Protein AF-A0A970D1V3-F1 (afdb_monomer)

Solvent-accessible surface area (backbone atoms only — not comparable to full-atom values): 3911 Å² total; per-residue (Å²): 107,72,65,60,30,73,75,62,78,44,87,69,60,65,68,58,56,53,50,50,28,60,77,69,72,56,77,76,84,84,64,77,72,76,67,91,76,77,72,84,73,79,68,91,70,70,76,72,79,77,80,67,74,90,126

Structure (mmCIF, N/CA/C/O backbone):
data_AF-A0A970D1V3-F1
#
_entry.id   AF-A0A970D1V3-F1
#
loop_
_atom_site.group_PDB
_atom_site.id
_atom_site.type_symbol
_atom_site.label_atom_id
_atom_site.label_alt_id
_atom_site.label_comp_id
_atom_site.label_asym_id
_atom_site.label_entity_id
_atom_site.label_seq_id
_atom_site.pdbx_PDB_ins_code
_atom_site.Cartn_x
_atom_site.Cartn_y
_atom_site.Cartn_z
_atom_site.occupancy
_atom_site.B_iso_or_equiv
_atom_site.auth_seq_id
_atom_site.auth_comp_id
_atom_site.auth_asym_id
_atom_site.auth_atom_id
_atom_site.pdbx_PDB_model_num
ATOM 1 N N . THR A 1 1 ? -0.847 -6.270 -3.529 1.00 57.00 1 THR A N 1
ATOM 2 C CA . THR A 1 1 ? 0.571 -6.431 -3.908 1.00 57.00 1 THR A CA 1
ATOM 3 C C . THR A 1 1 ? 1.085 -7.833 -3.620 1.00 57.00 1 THR A C 1
ATOM 5 O O . THR A 1 1 ? 1.518 -8.470 -4.560 1.00 57.00 1 THR A O 1
ATOM 8 N N . MET A 1 2 ? 0.927 -8.389 -2.405 1.00 59.16 2 MET A N 1
ATOM 9 C CA . MET A 1 2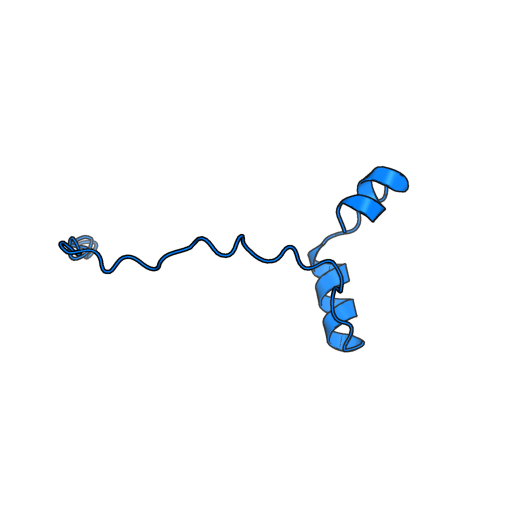 ? 1.369 -9.773 -2.107 1.00 59.16 2 MET A CA 1
ATOM 10 C C . MET A 1 2 ? 0.777 -10.859 -3.024 1.00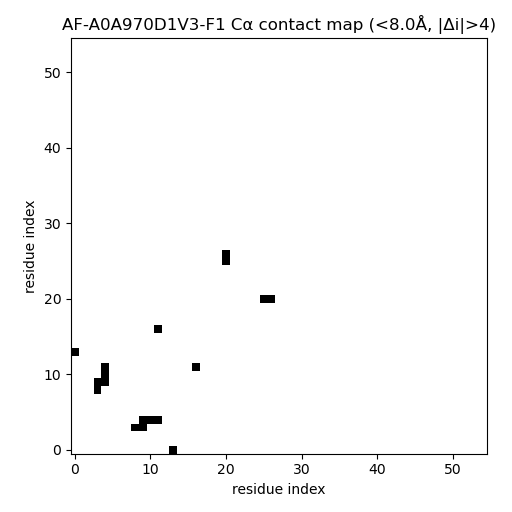 59.16 2 MET A C 1
ATOM 12 O O . MET A 1 2 ? 1.481 -11.798 -3.358 1.00 59.16 2 MET A O 1
ATOM 16 N N . LYS A 1 3 ? -0.494 -10.735 -3.442 1.00 64.44 3 LYS A N 1
ATOM 17 C CA . LYS A 1 3 ? -1.131 -11.680 -4.379 1.00 64.44 3 LYS A CA 1
ATOM 18 C C . LYS A 1 3 ? -0.448 -11.665 -5.756 1.00 64.44 3 LYS A C 1
ATOM 20 O O . LYS A 1 3 ? -0.036 -12.705 -6.235 1.00 64.44 3 LYS A O 1
ATOM 25 N N . LEU A 1 4 ? -0.230 -10.467 -6.307 1.00 66.50 4 LEU A N 1
ATOM 26 C CA . LEU A 1 4 ? 0.449 -10.266 -7.590 1.00 66.50 4 LEU A CA 1
ATOM 27 C C . LEU A 1 4 ? 1.871 -10.853 -7.578 1.00 66.50 4 LEU A C 1
ATOM 29 O O . LEU A 1 4 ? 2.237 -11.560 -8.506 1.00 66.50 4 LEU A O 1
ATOM 33 N N . ASN A 1 5 ? 2.635 -10.609 -6.505 1.00 64.75 5 ASN A N 1
ATOM 34 C CA . ASN A 1 5 ? 4.006 -11.109 -6.376 1.00 64.75 5 ASN A CA 1
ATOM 35 C C . ASN A 1 5 ? 4.051 -12.636 -6.175 1.00 64.75 5 ASN A C 1
ATOM 37 O O . ASN A 1 5 ? 4.943 -13.275 -6.713 1.00 64.75 5 ASN A O 1
ATOM 41 N N . ARG A 1 6 ? 3.091 -13.227 -5.441 1.00 66.12 6 ARG A N 1
ATOM 42 C CA . ARG A 1 6 ? 2.987 -14.691 -5.257 1.00 66.12 6 ARG A CA 1
ATOM 43 C C . ARG A 1 6 ? 2.590 -15.432 -6.532 1.00 66.12 6 ARG A C 1
ATOM 45 O O . ARG A 1 6 ? 3.005 -16.565 -6.710 1.00 66.12 6 ARG A O 1
ATOM 52 N N . GLU A 1 7 ? 1.758 -14.817 -7.369 1.00 72.50 7 GLU A N 1
ATOM 53 C CA . GLU A 1 7 ? 1.225 -15.445 -8.585 1.00 72.50 7 GLU A CA 1
ATOM 54 C C . GLU A 1 7 ? 2.127 -15.251 -9.810 1.00 72.50 7 GLU A C 1
ATOM 56 O O . GLU A 1 7 ? 2.058 -16.052 -10.732 1.00 72.50 7 GLU A O 1
ATOM 61 N N . ASN A 1 8 ? 2.960 -14.203 -9.835 1.00 68.69 8 ASN A N 1
ATOM 62 C CA . ASN A 1 8 ? 3.714 -13.807 -11.034 1.00 68.69 8 ASN A CA 1
ATOM 63 C C . ASN A 1 8 ? 5.237 -13.741 -10.821 1.00 68.69 8 ASN A C 1
ATOM 65 O O . ASN A 1 8 ? 5.926 -13.155 -11.65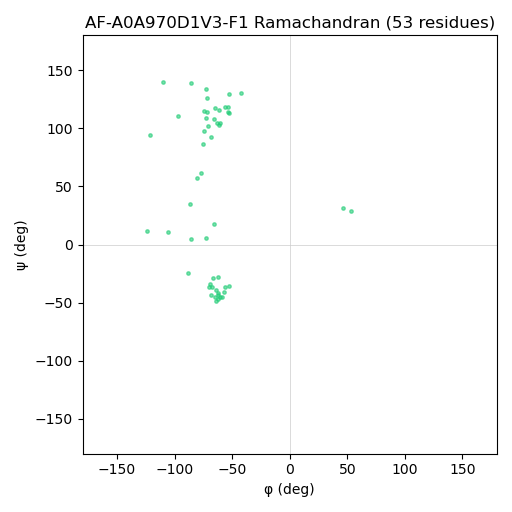0 1.00 68.69 8 ASN A O 1
ATOM 69 N N . ASP A 1 9 ? 5.747 -14.253 -9.693 1.00 65.69 9 ASP A N 1
ATOM 70 C CA . ASP A 1 9 ? 7.169 -14.219 -9.287 1.00 65.69 9 ASP A CA 1
ATOM 71 C C . ASP A 1 9 ? 7.844 -12.839 -9.455 1.00 65.69 9 ASP A C 1
ATOM 73 O O . ASP A 1 9 ? 9.028 -12.670 -9.755 1.00 65.69 9 ASP A O 1
ATOM 77 N N . PHE A 1 10 ? 7.038 -11.790 -9.297 1.00 68.25 10 PHE A N 1
ATOM 78 C CA . PHE A 1 10 ? 7.434 -10.431 -9.615 1.00 68.25 10 PHE A CA 1
ATOM 79 C C . PHE A 1 10 ? 7.898 -9.738 -8.336 1.00 68.25 10 PHE A C 1
ATOM 81 O O . PHE A 1 10 ? 7.103 -9.414 -7.451 1.00 68.25 10 PHE A O 1
ATOM 88 N N . HIS A 1 11 ? 9.194 -9.457 -8.240 1.00 70.88 11 HIS A N 1
ATOM 89 C CA . HIS A 1 11 ? 9.789 -8.740 -7.111 1.00 70.88 11 HIS A CA 1
ATOM 90 C C . HIS A 1 11 ? 9.589 -7.223 -7.258 1.00 70.88 11 HIS A C 1
ATOM 92 O O . HIS A 1 11 ? 10.536 -6.435 -7.314 1.00 70.88 11 HIS A O 1
ATOM 98 N N . VAL A 1 12 ? 8.331 -6.781 -7.366 1.00 75.19 12 VAL A N 1
ATOM 99 C CA . VAL A 1 12 ? 8.034 -5.350 -7.504 1.00 75.19 12 VAL A CA 1
ATOM 100 C C . VAL A 1 12 ? 8.282 -4.646 -6.174 1.00 75.19 12 VAL A C 1
ATOM 102 O O . VAL A 1 12 ? 7.683 -4.986 -5.153 1.00 75.19 12 VAL A O 1
ATOM 105 N N . ASN A 1 13 ? 9.109 -3.600 -6.202 1.00 83.75 13 ASN A N 1
ATOM 106 C CA . ASN A 1 13 ? 9.314 -2.727 -5.053 1.00 83.75 13 ASN A CA 1
ATOM 107 C C . ASN A 1 13 ? 7.994 -2.047 -4.656 1.00 83.75 13 ASN A C 1
ATOM 109 O O . ASN A 1 13 ? 7.445 -1.220 -5.394 1.00 83.75 13 ASN A O 1
ATOM 113 N N . GLU A 1 14 ? 7.521 -2.357 -3.453 1.00 79.88 14 GLU A N 1
ATOM 114 C CA . GLU A 1 14 ? 6.281 -1.830 -2.886 1.00 79.88 14 GLU A CA 1
ATOM 115 C C . GLU A 1 14 ? 6.196 -0.294 -2.914 1.00 79.88 14 GLU A C 1
ATOM 117 O O . GLU A 1 14 ? 5.131 0.265 -3.192 1.00 79.88 14 GLU A O 1
ATOM 122 N N . LYS A 1 15 ? 7.324 0.405 -2.725 1.00 85.69 15 LYS A N 1
ATOM 123 C CA . LYS A 1 15 ? 7.381 1.873 -2.712 1.00 85.69 15 LYS A CA 1
ATOM 124 C C . LYS A 1 15 ? 7.077 2.448 -4.093 1.00 85.69 15 LYS A C 1
ATOM 126 O O . LYS A 1 15 ? 6.420 3.484 -4.191 1.00 85.69 15 LYS A O 1
ATOM 131 N N . ARG A 1 16 ? 7.517 1.784 -5.170 1.00 88.19 16 ARG A N 1
ATOM 132 C CA . ARG A 1 16 ? 7.249 2.228 -6.551 1.00 88.19 16 ARG A CA 1
ATOM 133 C C . ARG A 1 16 ? 5.772 2.091 -6.897 1.00 88.19 16 ARG A C 1
ATOM 135 O O . ARG A 1 16 ? 5.198 3.031 -7.437 1.00 88.19 16 ARG A O 1
ATOM 142 N N . VAL A 1 17 ? 5.152 0.974 -6.519 1.00 85.12 17 VAL A N 1
ATOM 143 C CA . VAL A 1 17 ? 3.711 0.749 -6.721 1.00 85.12 17 VAL A CA 1
ATOM 144 C C . VAL A 1 17 ? 2.898 1.809 -5.986 1.00 85.12 17 VAL A C 1
ATOM 146 O O . VAL A 1 17 ? 2.005 2.416 -6.572 1.00 85.12 17 VAL A O 1
ATOM 149 N N . LEU A 1 18 ? 3.249 2.099 -4.730 1.00 85.12 18 LEU A N 1
ATOM 150 C CA . LEU A 1 18 ? 2.549 3.113 -3.945 1.00 85.12 18 LEU A CA 1
ATOM 151 C C . LEU A 1 18 ? 2.695 4.522 -4.543 1.00 85.12 18 LEU A C 1
ATOM 153 O O . LEU A 1 18 ? 1.731 5.285 -4.550 1.00 85.12 18 LEU A O 1
ATOM 157 N N . ARG A 1 19 ? 3.877 4.871 -5.070 1.00 91.00 19 ARG A N 1
ATOM 158 C CA . ARG A 1 19 ? 4.093 6.146 -5.776 1.00 91.00 19 ARG A CA 1
ATOM 159 C C . ARG A 1 19 ? 3.223 6.256 -7.027 1.00 91.00 19 ARG A C 1
ATOM 161 O O . ARG A 1 19 ? 2.563 7.274 -7.200 1.00 91.00 19 ARG A O 1
ATOM 168 N N . LEU A 1 20 ? 3.189 5.212 -7.854 1.00 91.38 20 LEU A N 1
ATOM 169 C CA . LEU A 1 20 ? 2.363 5.180 -9.064 1.00 91.38 20 LEU A CA 1
ATOM 170 C C . LEU A 1 20 ? 0.870 5.276 -8.735 1.00 91.38 20 LEU A C 1
ATOM 172 O O . LEU A 1 20 ? 0.165 6.068 -9.348 1.00 91.38 20 LEU A O 1
ATOM 176 N N . MET A 1 21 ? 0.401 4.553 -7.714 1.00 91.12 21 MET A N 1
ATOM 177 C CA . MET A 1 21 ? -0.984 4.654 -7.239 1.00 91.12 21 MET A CA 1
ATOM 178 C C . MET A 1 21 ? -1.359 6.084 -6.836 1.00 91.12 21 MET A C 1
ATOM 180 O O . MET A 1 21 ? -2.451 6.534 -7.164 1.00 91.12 21 MET A O 1
ATOM 184 N N . ARG A 1 22 ? -0.457 6.809 -6.158 1.00 92.12 22 ARG A N 1
ATOM 185 C CA . ARG A 1 22 ? -0.688 8.211 -5.773 1.00 92.12 22 ARG A CA 1
ATOM 186 C C . ARG A 1 22 ? -0.793 9.135 -6.985 1.00 92.12 22 ARG A C 1
ATOM 188 O O . ARG A 1 22 ? -1.709 9.944 -7.016 1.00 92.12 22 ARG A O 1
ATOM 195 N N . ILE A 1 23 ? 0.112 8.994 -7.958 1.00 96.50 23 ILE A N 1
ATOM 196 C CA . ILE A 1 23 ? 0.115 9.797 -9.196 1.00 96.50 23 ILE A CA 1
ATOM 197 C C . ILE A 1 23 ? -1.163 9.553 -10.005 1.00 96.50 23 ILE A C 1
ATOM 199 O O . ILE A 1 23 ? -1.758 10.487 -10.521 1.00 96.50 23 ILE A O 1
ATOM 203 N N . LEU A 1 24 ? -1.602 8.297 -10.089 1.00 95.44 24 LEU A N 1
ATOM 204 C CA . LEU A 1 24 ? -2.786 7.897 -10.853 1.00 95.44 24 LEU A CA 1
ATOM 205 C C . LEU A 1 24 ? -4.097 8.028 -10.061 1.00 95.44 24 LEU A C 1
ATOM 207 O O . LEU A 1 24 ? -5.143 7.600 -10.538 1.00 95.44 24 LEU A O 1
ATOM 211 N N . HIS A 1 25 ? -4.049 8.563 -8.836 1.00 90.88 25 HIS A N 1
ATOM 212 C CA . HIS A 1 25 ? -5.196 8.670 -7.927 1.00 90.88 25 HIS A CA 1
ATOM 213 C C . HIS A 1 25 ? -5.941 7.339 -7.675 1.00 90.88 25 HIS A C 1
ATOM 215 O O . HIS A 1 25 ? -7.130 7.317 -7.354 1.00 90.88 25 HIS A O 1
ATOM 221 N N . LEU A 1 26 ? -5.230 6.210 -7.762 1.00 88.56 26 LEU A N 1
ATOM 222 C CA . LEU A 1 26 ? -5.777 4.869 -7.571 1.00 88.56 26 LEU A CA 1
ATOM 223 C C . LEU A 1 26 ? -5.779 4.472 -6.091 1.00 88.56 26 LEU A C 1
ATOM 225 O O . LEU A 1 26 ? -4.811 4.687 -5.356 1.00 88.56 26 LEU A O 1
ATOM 229 N N . LYS A 1 27 ? -6.859 3.817 -5.654 1.00 80.88 27 LYS A N 1
ATOM 230 C CA . LYS A 1 27 ? -6.997 3.269 -4.297 1.00 80.88 27 LYS A CA 1
ATOM 231 C C . LYS 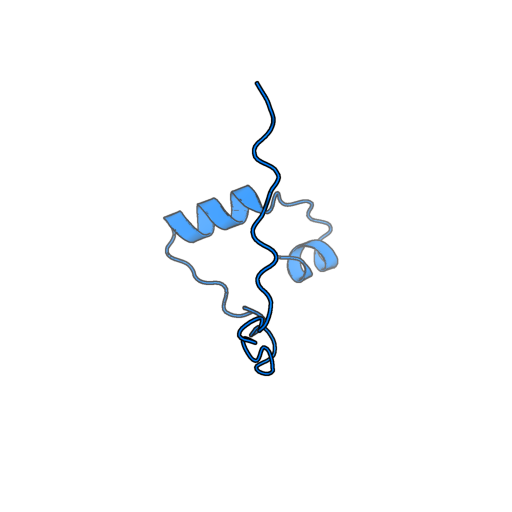A 1 27 ? -6.964 1.741 -4.332 1.00 80.88 27 LYS A C 1
ATOM 233 O O . LYS A 1 27 ? -7.555 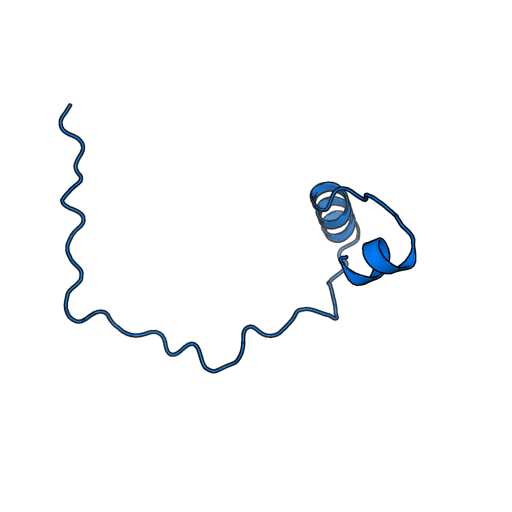1.113 -5.202 1.00 80.88 27 LYS A O 1
ATOM 238 N N . SER A 1 28 ? -6.293 1.131 -3.354 1.00 78.56 28 SER A N 1
ATOM 239 C CA . SER A 1 28 ? -6.320 -0.325 -3.173 1.00 78.56 28 SER A CA 1
ATOM 240 C C . SER A 1 28 ? -7.679 -0.755 -2.616 1.00 78.56 28 SER A C 1
ATOM 242 O O . SER A 1 28 ? -7.976 -0.500 -1.447 1.00 78.56 28 SER A O 1
ATOM 244 N N . VAL A 1 29 ? -8.496 -1.414 -3.442 1.00 70.38 29 VAL A N 1
ATOM 245 C CA . VAL A 1 29 ? -9.818 -1.937 -3.047 1.00 70.38 29 VAL A CA 1
ATOM 246 C C . VAL A 1 29 ? -9.715 -3.066 -2.016 1.00 70.38 29 VAL A C 1
ATOM 248 O O . VAL A 1 29 ? -10.561 -3.191 -1.138 1.00 70.38 29 VAL A O 1
ATOM 251 N N . CYS A 1 30 ? -8.615 -3.823 -2.027 1.00 68.44 30 CYS A N 1
ATOM 252 C CA . CYS A 1 30 ? -8.352 -4.913 -1.085 1.00 68.44 30 CYS A CA 1
ATOM 253 C C . CYS A 1 30 ? -7.687 -4.433 0.220 1.00 68.44 30 CYS A C 1
ATOM 255 O O . CYS A 1 30 ? -6.823 -5.126 0.770 1.00 68.44 30 CYS A O 1
ATOM 257 N N . ARG A 1 31 ? -8.022 -3.240 0.731 1.00 63.25 31 ARG A N 1
ATOM 258 C CA . ARG A 1 31 ? -7.558 -2.826 2.063 1.00 63.25 31 ARG A CA 1
ATOM 259 C C . ARG A 1 31 ? -8.197 -3.755 3.094 1.00 63.25 31 ARG A C 1
ATOM 261 O O . ARG A 1 31 ? -9.386 -3.645 3.369 1.00 63.25 31 ARG A O 1
ATOM 268 N N . ARG A 1 32 ? -7.404 -4.648 3.699 1.00 62.94 32 ARG A N 1
ATOM 269 C CA . ARG A 1 32 ? -7.826 -5.403 4.890 1.00 62.94 32 ARG A CA 1
ATOM 270 C C . ARG A 1 32 ? -8.294 -4.375 5.922 1.00 62.94 32 ARG A C 1
ATOM 272 O O . ARG A 1 32 ? -7.498 -3.550 6.376 1.00 62.94 32 ARG A O 1
ATOM 279 N N . LYS A 1 33 ? -9.588 -4.370 6.249 1.00 62.47 33 LYS A N 1
ATOM 280 C CA . LYS A 1 33 ? -10.099 -3.623 7.402 1.00 62.47 33 LYS A CA 1
ATOM 281 C C . LYS A 1 33 ? -9.297 -4.152 8.594 1.00 62.47 33 LYS A C 1
ATOM 283 O O . LYS A 1 33 ? -9.316 -5.356 8.824 1.00 62.47 33 LYS A O 1
ATOM 288 N N . LYS A 1 34 ? -8.514 -3.304 9.283 1.00 61.56 34 LYS A N 1
ATOM 289 C CA . LYS A 1 34 ? -7.941 -3.700 10.581 1.00 61.56 34 LYS A CA 1
ATOM 290 C C . LYS A 1 34 ? -9.142 -4.160 11.405 1.00 61.56 34 LYS A C 1
ATOM 292 O O . LYS A 1 34 ? -10.091 -3.385 11.513 1.00 61.56 34 LYS A O 1
ATOM 297 N N . ASN A 1 35 ? -9.148 -5.429 11.812 1.00 54.94 35 ASN 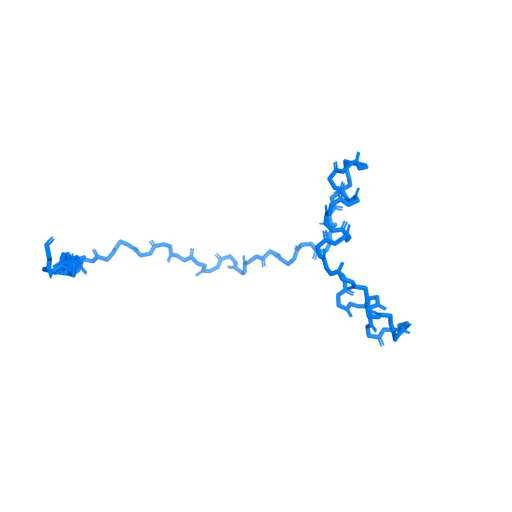A N 1
ATOM 298 C CA . ASN A 1 35 ? -10.289 -6.080 12.454 1.00 54.94 35 ASN A CA 1
ATOM 299 C C . ASN A 1 35 ? -10.909 -5.119 13.477 1.00 54.94 35 ASN A C 1
ATOM 301 O O . ASN A 1 35 ? -10.180 -4.509 14.259 1.00 54.94 35 ASN A O 1
ATOM 305 N N . GLY A 1 36 ? -12.230 -4.939 13.420 1.00 55.38 36 GLY A N 1
ATOM 306 C CA . GLY A 1 36 ? -12.986 -3.909 14.148 1.00 55.38 36 GLY A CA 1
ATOM 307 C C . GLY A 1 36 ? -12.991 -4.037 15.675 1.00 55.38 36 GLY A C 1
ATOM 308 O O . GLY A 1 36 ? -13.827 -3.417 16.314 1.00 55.38 36 GLY A O 1
ATOM 309 N N . ASN A 1 37 ? -12.062 -4.807 16.245 1.00 62.75 37 ASN A N 1
ATOM 310 C CA . ASN A 1 37 ? -11.941 -5.104 17.669 1.00 62.75 37 ASN A CA 1
ATOM 311 C C . ASN A 1 37 ? -10.780 -4.343 18.326 1.00 62.75 37 ASN A C 1
ATOM 313 O O . ASN A 1 37 ? -10.409 -4.652 19.454 1.00 62.75 37 ASN A O 1
ATOM 317 N N . TYR A 1 38 ? -10.163 -3.371 17.640 1.00 66.75 38 TYR A N 1
ATOM 318 C CA . TYR A 1 38 ? -9.226 -2.475 18.315 1.00 66.75 38 TYR A CA 1
ATOM 319 C C . TYR A 1 38 ? -10.015 -1.469 19.155 1.00 66.75 38 TYR A C 1
ATOM 321 O O . TYR A 1 38 ? -10.349 -0.376 18.695 1.00 66.75 38 TYR A O 1
ATOM 329 N N . VAL A 1 39 ? -10.336 -1.872 20.382 1.00 72.38 39 VAL A N 1
ATOM 330 C CA . VAL A 1 39 ? -10.797 -0.960 21.424 1.00 72.38 39 VAL A CA 1
ATOM 331 C C . VAL A 1 39 ? -9.578 -0.155 21.853 1.00 72.38 39 VAL A C 1
ATOM 333 O O . VAL A 1 39 ? -8.611 -0.714 22.366 1.00 72.38 39 VAL A O 1
ATOM 336 N N . LYS A 1 40 ? -9.587 1.154 21.587 1.00 68.81 40 LYS A N 1
ATOM 337 C CA . LYS A 1 40 ? -8.581 2.056 22.150 1.00 68.81 40 LYS A CA 1
ATOM 338 C C . LYS A 1 40 ? -8.753 2.032 23.668 1.00 68.81 40 LYS A C 1
ATOM 340 O O . LYS A 1 40 ? -9.714 2.608 24.165 1.00 68.81 40 LYS A O 1
ATOM 345 N N . SER A 1 41 ? -7.863 1.356 24.385 1.00 73.94 41 SER A N 1
ATOM 346 C CA . SER A 1 41 ? -7.780 1.496 25.834 1.00 73.94 41 SER A CA 1
ATOM 347 C C . SER A 1 41 ? -7.172 2.858 26.159 1.00 73.94 41 SER A C 1
ATOM 349 O O . SER A 1 41 ? -6.186 3.276 25.550 1.00 73.94 41 SER A O 1
ATOM 351 N N . THR A 1 42 ? -7.772 3.570 27.106 1.00 78.69 42 THR A N 1
ATOM 352 C CA . THR A 1 42 ? -7.070 4.618 27.845 1.00 78.69 42 THR A CA 1
ATOM 353 C C . THR A 1 42 ? -6.143 3.906 28.828 1.00 78.69 42 THR A C 1
ATOM 355 O O . THR A 1 42 ? -6.649 3.182 29.685 1.00 78.69 42 THR A O 1
ATOM 358 N N . PRO A 1 43 ? -4.811 4.014 28.702 1.00 72.25 43 PRO A N 1
ATOM 359 C CA . PRO A 1 43 ? -3.920 3.449 29.706 1.00 72.25 43 PRO A CA 1
ATOM 360 C C . PRO A 1 43 ? -4.137 4.203 31.026 1.00 72.25 43 PRO A C 1
ATOM 362 O O . PRO A 1 43 ? -3.908 5.407 31.085 1.00 72.25 43 PRO A O 1
ATOM 365 N N . GLU A 1 44 ? -4.594 3.511 32.074 1.00 67.56 44 GLU A N 1
ATOM 366 C CA . GLU A 1 44 ? -4.776 4.090 33.421 1.00 67.56 44 GLU A CA 1
ATOM 367 C C . GLU A 1 44 ? -3.450 4.573 34.015 1.00 67.56 44 GLU A C 1
ATOM 369 O O . GLU A 1 44 ? -3.409 5.538 34.771 1.00 67.56 44 GLU A O 1
ATOM 374 N N . VAL A 1 45 ? -2.349 3.942 33.610 1.00 62.25 45 VAL A N 1
ATOM 375 C CA . VAL A 1 45 ? -0.993 4.361 33.943 1.00 62.25 45 VAL A CA 1
ATOM 376 C C . VAL A 1 45 ? -0.263 4.608 32.633 1.00 62.25 45 VAL A C 1
ATOM 378 O O . VAL A 1 45 ? 0.276 3.694 32.009 1.00 62.25 45 VAL A O 1
ATOM 381 N N . THR A 1 46 ? -0.255 5.861 32.185 1.00 63.91 46 THR A N 1
ATOM 382 C CA . THR A 1 46 ? 0.799 6.289 31.264 1.00 63.91 46 THR A CA 1
ATOM 383 C C . THR A 1 46 ? 2.063 6.350 32.110 1.00 63.91 46 THR A C 1
ATOM 385 O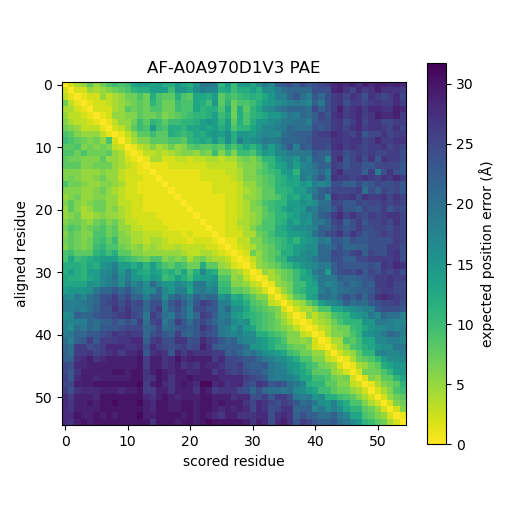 O . THR A 1 46 ? 2.214 7.265 32.910 1.00 63.91 46 THR A O 1
ATOM 388 N N . ALA A 1 47 ? 2.942 5.350 32.007 1.00 68.81 47 ALA A N 1
ATOM 389 C CA . ALA A 1 47 ? 4.299 5.518 32.508 1.00 68.81 47 ALA A CA 1
ATOM 390 C C . ALA A 1 47 ? 4.891 6.669 31.694 1.00 68.81 47 ALA A C 1
ATOM 392 O O . ALA A 1 47 ? 5.156 6.509 30.499 1.00 68.81 47 ALA A O 1
ATOM 393 N N . GLU A 1 48 ? 4.974 7.856 32.294 1.00 64.94 48 GLU A N 1
ATOM 394 C CA . GLU A 1 48 ? 5.616 8.987 31.645 1.00 64.94 48 GLU A CA 1
ATOM 395 C C . GLU A 1 48 ? 7.006 8.533 31.211 1.00 64.94 48 GLU A C 1
ATOM 397 O O . GLU A 1 48 ? 7.736 7.883 31.963 1.00 64.94 48 GLU A O 1
ATOM 402 N N . ASN A 1 49 ? 7.332 8.775 29.945 1.00 67.06 49 ASN A N 1
ATOM 403 C CA . ASN A 1 49 ? 8.597 8.346 29.388 1.00 67.06 49 ASN A CA 1
ATOM 404 C C . ASN A 1 49 ? 9.715 9.170 30.040 1.00 67.06 49 ASN A C 1
ATOM 406 O O . ASN A 1 49 ? 10.046 10.255 29.572 1.00 67.06 49 ASN A O 1
ATOM 410 N N . LEU A 1 50 ? 10.288 8.648 31.126 1.00 62.75 50 LEU A N 1
ATOM 411 C CA . LEU A 1 50 ? 11.426 9.240 31.830 1.00 62.75 50 LEU A CA 1
ATOM 412 C C . LEU A 1 50 ? 12.742 9.102 31.049 1.00 62.75 50 LEU A C 1
ATOM 414 O O . LEU A 1 50 ? 13.790 9.495 31.561 1.00 62.75 50 LEU A O 1
ATOM 418 N N . LEU A 1 51 ? 12.728 8.586 29.811 1.00 65.62 51 LEU A N 1
ATOM 419 C CA . LEU A 1 51 ? 13.882 8.653 28.919 1.00 65.62 51 LEU A CA 1
ATOM 420 C C . LEU A 1 51 ? 14.005 10.058 28.316 1.00 65.62 51 LEU A C 1
ATOM 422 O O . LEU A 1 51 ? 13.965 10.257 27.102 1.00 65.62 51 LEU A O 1
ATOM 426 N N . SER A 1 52 ? 14.193 11.043 29.189 1.00 53.00 52 SER A N 1
ATOM 427 C CA . SER A 1 52 ? 14.987 12.204 28.830 1.00 53.00 52 SER A CA 1
ATOM 428 C C . SER A 1 52 ? 16.435 11.724 28.856 1.00 53.00 52 SER A C 1
ATOM 430 O O . SER A 1 52 ? 17.029 11.546 29.921 1.00 53.00 52 SER A O 1
ATOM 432 N N . SER A 1 53 ? 16.967 11.376 27.683 1.00 52.34 53 SER A N 1
ATOM 433 C CA . SER A 1 53 ? 18.382 11.061 27.521 1.00 52.34 53 SER A CA 1
ATOM 434 C C . SER A 1 53 ? 19.193 12.216 28.094 1.00 52.34 53 SER A C 1
ATOM 436 O O . SER A 1 53 ? 19.154 13.332 27.589 1.00 52.34 53 SER A O 1
ATOM 438 N N . ARG A 1 54 ? 19.896 11.934 29.185 1.00 50.50 54 ARG A N 1
ATOM 439 C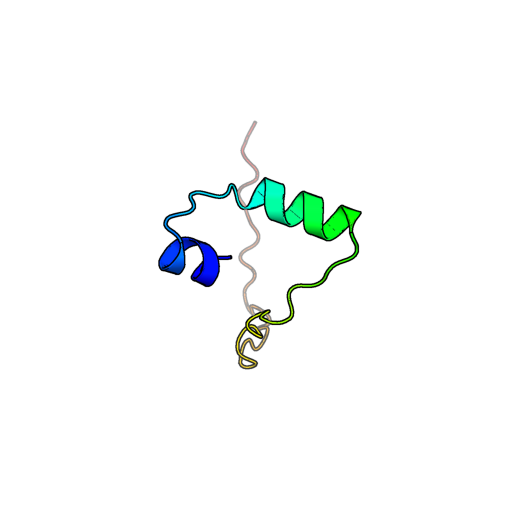 CA . ARG A 1 54 ? 20.846 12.831 29.825 1.00 50.50 54 ARG A CA 1
ATOM 440 C C . ARG A 1 54 ? 21.951 13.158 28.818 1.00 50.50 54 ARG A C 1
ATOM 442 O O . ARG A 1 54 ? 22.803 12.305 28.577 1.00 50.50 54 ARG A O 1
ATOM 449 N N . MET A 1 55 ? 21.920 14.359 28.249 1.00 38.38 55 MET A N 1
ATOM 450 C CA . MET A 1 55 ? 23.094 15.085 27.758 1.00 38.38 55 MET A CA 1
ATOM 451 C C . MET A 1 55 ? 22.772 16.565 27.610 1.00 38.38 55 MET A C 1
ATOM 453 O O . MET A 1 55 ? 21.774 16.880 26.929 1.00 38.38 55 MET A O 1
#

Foldseek 3Di:
DVVCCVVPVDPDDPVVVVVVCVVVVHDDPPPDDPPPPPDPDDPPDPPPPPPPPDD

Radius of gyra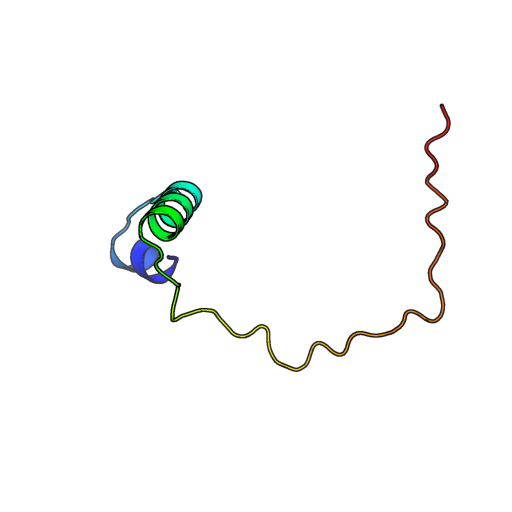tion: 19.79 Å; Cα contacts (8 Å, |Δi|>4): 9; chains: 1; bounding box: 36×30×45 Å

pLDDT: mean 71.19, std 12.69, range [38.38, 96.5]

Secondary structure (DSSP, 8-state):
-HHHHHHH-----HHHHHHHHHHTT---TT-----TT------S-----------

Mean predicted aligned error: 15.3 Å

Sequence (55 aa):
TMKLNRENDFHVNEKRVLRLMRILHLKSVCRRKKNGNYVKSTPEVTAENLLSSRM